Protein AF-A0A034VI17-F1 (afdb_monomer_lite)

Structure (mmCIF, N/CA/C/O backbone):
data_AF-A0A034VI17-F1
#
_entry.id   AF-A0A034VI17-F1
#
loop_
_atom_site.group_PDB
_atom_site.id
_atom_site.type_symbol
_atom_site.label_atom_id
_atom_site.label_alt_id
_atom_site.label_comp_id
_atom_site.label_asym_id
_atom_site.label_entity_id
_atom_site.label_seq_id
_atom_site.pdbx_PDB_ins_code
_atom_site.Cartn_x
_atom_site.Cartn_y
_atom_site.Cartn_z
_atom_site.occupancy
_atom_site.B_iso_or_equiv
_atom_site.auth_seq_id
_atom_site.auth_comp_id
_atom_site.auth_asym_id
_atom_site.auth_atom_id
_atom_site.pdbx_PDB_model_num
ATOM 1 N N . MET A 1 1 ? -15.467 -28.128 23.391 1.00 45.75 1 MET A N 1
ATOM 2 C CA . MET A 1 1 ? -16.354 -29.308 23.473 1.00 45.75 1 MET A CA 1
ATOM 3 C C . MET A 1 1 ? -17.694 -28.880 22.901 1.00 45.75 1 MET A C 1
ATOM 5 O O . MET A 1 1 ? -18.351 -28.057 23.520 1.00 45.75 1 MET A O 1
ATOM 9 N N . ALA A 1 2 ? -18.032 -29.295 21.680 1.00 41.47 2 ALA A N 1
ATOM 10 C CA . ALA A 1 2 ? -19.348 -29.000 21.118 1.00 41.47 2 ALA A CA 1
ATOM 11 C C . ALA A 1 2 ? -20.334 -30.017 21.700 1.00 41.47 2 ALA A C 1
ATOM 13 O O . ALA A 1 2 ? -20.208 -31.215 21.451 1.00 41.47 2 ALA A O 1
ATOM 14 N N . VAL A 1 3 ? -21.250 -29.547 22.545 1.00 49.81 3 VAL A N 1
ATOM 15 C CA . VAL A 1 3 ? -22.337 -30.369 23.079 1.00 49.81 3 VAL A CA 1
ATOM 16 C C . VAL A 1 3 ? -23.431 -30.379 22.018 1.00 49.81 3 VAL A C 1
ATOM 18 O O . VAL A 1 3 ? -24.247 -29.466 21.945 1.00 49.81 3 VAL A O 1
ATOM 21 N N . PHE A 1 4 ? -23.405 -31.384 21.143 1.00 52.94 4 PHE A N 1
ATOM 22 C CA . PHE A 1 4 ? -24.498 -31.645 20.209 1.00 52.94 4 PHE A CA 1
ATOM 23 C C . PHE A 1 4 ? -25.605 -32.387 20.962 1.00 52.94 4 PHE A C 1
ATOM 25 O O . PHE A 1 4 ? -25.706 -33.611 20.912 1.00 52.94 4 PHE A O 1
ATOM 32 N N . GLY A 1 5 ? -26.384 -31.636 21.738 1.00 59.62 5 GLY A N 1
ATOM 33 C CA . GLY A 1 5 ? -27.645 -32.122 22.282 1.00 59.62 5 GLY A CA 1
ATOM 34 C C . GLY A 1 5 ? -28.701 -32.138 21.179 1.00 59.62 5 GLY A C 1
ATOM 35 O O . GLY A 1 5 ? -28.817 -31.176 20.422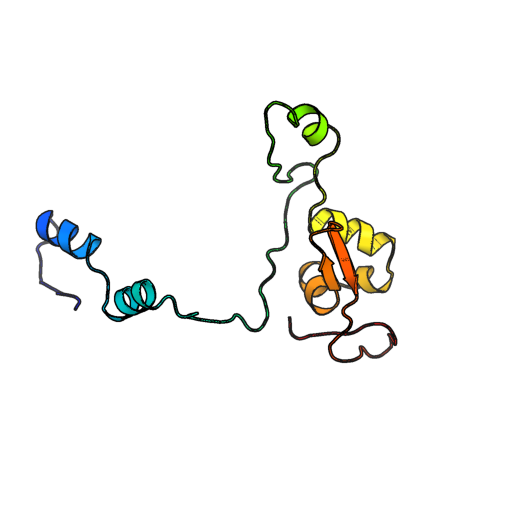 1.00 59.62 5 GLY A O 1
ATOM 36 N N . VAL A 1 6 ? -29.465 -33.226 21.081 1.00 55.66 6 VAL A N 1
ATOM 37 C CA . VAL A 1 6 ? -30.696 -33.252 20.282 1.00 55.66 6 VAL A CA 1
ATOM 38 C C . VAL A 1 6 ? -31.702 -32.358 21.004 1.00 55.66 6 VAL A C 1
ATOM 40 O O . VAL A 1 6 ? -32.279 -32.769 22.005 1.00 55.66 6 VAL A O 1
ATOM 43 N N . ALA A 1 7 ? -31.837 -31.114 20.551 1.00 57.22 7 ALA A N 1
ATOM 44 C CA . ALA A 1 7 ? -32.791 -30.151 21.085 1.00 57.22 7 ALA A CA 1
ATOM 45 C C . ALA A 1 7 ? -33.909 -29.908 20.065 1.00 57.22 7 ALA A C 1
ATOM 47 O O . ALA A 1 7 ? -33.641 -29.745 18.871 1.00 57.22 7 ALA A O 1
ATOM 48 N N . ASP A 1 8 ? -35.155 -29.866 20.542 1.00 61.91 8 ASP A N 1
ATOM 49 C CA . ASP A 1 8 ? -36.295 -29.401 19.755 1.00 61.91 8 ASP A CA 1
ATOM 50 C C . ASP A 1 8 ? -36.041 -27.960 19.293 1.00 61.91 8 ASP A C 1
ATOM 52 O O . ASP A 1 8 ? -35.790 -27.069 20.108 1.00 61.91 8 ASP A O 1
ATOM 56 N N . TYR A 1 9 ? -36.139 -27.725 17.980 1.00 59.66 9 TYR A N 1
ATOM 57 C CA . TYR A 1 9 ? -35.810 -26.463 17.293 1.00 59.66 9 TYR A CA 1
ATOM 58 C C . TYR A 1 9 ? -36.549 -25.218 17.838 1.00 59.66 9 TYR A C 1
ATOM 60 O O . TYR A 1 9 ? -36.196 -24.091 17.502 1.00 59.66 9 TYR A O 1
ATOM 68 N N . GLN A 1 10 ? -37.575 -25.398 18.675 1.00 61.84 10 GLN A N 1
ATOM 69 C CA . GLN A 1 10 ? -38.429 -24.325 19.192 1.00 61.84 10 GLN A CA 1
ATOM 70 C C . GLN A 1 10 ? -38.092 -23.839 20.610 1.00 61.84 10 GLN A C 1
ATOM 72 O O . GLN A 1 10 ? -38.715 -22.883 21.070 1.00 61.84 10 GLN A O 1
ATOM 77 N N . THR A 1 11 ? -37.116 -24.432 21.302 1.00 74.06 11 THR A N 1
ATOM 78 C CA . THR A 1 11 ? -36.792 -24.047 22.689 1.00 74.06 11 THR A CA 1
ATOM 79 C C . THR A 1 11 ? -35.485 -23.256 22.728 1.00 74.06 11 THR A C 1
ATOM 81 O O . THR A 1 11 ? -34.414 -23.812 22.499 1.00 74.06 11 THR A O 1
ATOM 84 N N . ILE A 1 12 ? -35.561 -21.949 22.993 1.00 77.31 12 ILE A N 1
ATOM 85 C CA . ILE A 1 12 ? -34.377 -21.094 23.159 1.00 77.31 12 ILE A CA 1
ATOM 86 C C . ILE A 1 12 ? -33.876 -21.245 24.598 1.00 77.31 12 ILE A C 1
ATOM 88 O O . ILE A 1 12 ? -34.499 -20.740 25.530 1.00 77.31 12 ILE A O 1
ATOM 92 N N . ASP A 1 13 ? -32.753 -21.939 24.780 1.00 83.75 13 ASP A N 1
ATOM 93 C CA . ASP A 1 13 ? -32.047 -22.000 26.063 1.00 83.75 13 ASP A CA 1
ATOM 94 C C . ASP A 1 13 ? -31.058 -20.828 26.175 1.00 83.75 13 ASP A C 1
ATOM 96 O O . ASP A 1 13 ? -29.914 -20.882 25.708 1.00 83.75 13 ASP A O 1
ATOM 100 N N . GLU A 1 14 ? -31.514 -19.748 26.811 1.00 87.06 14 GLU A N 1
ATOM 101 C CA . GLU A 1 14 ? -30.705 -18.553 27.064 1.00 87.06 14 GLU A CA 1
ATOM 102 C C . GLU A 1 14 ? -29.453 -18.853 27.906 1.00 87.06 14 GLU A C 1
ATOM 104 O O . GLU A 1 14 ? -28.415 -18.218 27.708 1.00 87.06 14 GLU A O 1
ATOM 109 N N . ILE A 1 15 ? -29.512 -19.831 28.821 1.00 85.81 15 ILE A N 1
ATOM 110 C CA . ILE A 1 15 ? -28.393 -20.185 29.705 1.00 85.81 15 ILE A CA 1
ATOM 111 C C . ILE A 1 15 ? -27.292 -20.849 28.883 1.00 85.81 15 ILE A C 1
ATOM 113 O O . ILE A 1 15 ? -26.124 -20.458 28.980 1.00 85.81 15 ILE A O 1
ATOM 117 N N . GLN A 1 16 ? -27.652 -21.816 28.040 1.00 83.88 16 GLN A N 1
ATOM 118 C CA . GLN A 1 16 ? -26.701 -22.459 27.139 1.00 83.88 16 GLN A CA 1
ATOM 119 C C . GLN A 1 16 ? -26.100 -21.444 26.159 1.00 83.88 16 GLN A C 1
ATOM 121 O O . GLN A 1 16 ? -24.881 -21.415 25.970 1.00 83.88 16 GLN A O 1
ATOM 126 N N . GLN A 1 17 ? -26.923 -20.568 25.581 1.00 84.06 17 GLN A N 1
ATOM 127 C CA . GLN A 1 17 ? -26.461 -19.536 24.654 1.00 84.06 17 GLN A CA 1
ATOM 128 C C . GLN A 1 17 ? -25.497 -18.549 25.334 1.00 84.06 17 GLN A C 1
ATOM 130 O O . GLN A 1 17 ? -24.459 -18.196 24.767 1.00 84.06 17 GLN A O 1
ATOM 135 N N . TYR A 1 18 ? -25.786 -18.162 26.578 1.00 85.19 18 TYR A N 1
ATOM 136 C CA . TYR A 1 18 ? -24.921 -17.315 27.397 1.00 85.19 18 TYR A CA 1
ATOM 137 C C . TYR A 1 18 ? -23.577 -17.988 27.714 1.00 85.19 18 TYR A C 1
ATOM 139 O O . TYR A 1 18 ? -22.533 -17.330 27.657 1.00 85.19 18 TYR A O 1
ATOM 147 N N . GLN A 1 19 ? -23.580 -19.289 28.029 1.00 86.44 19 GLN A N 1
ATOM 148 C CA . GLN A 1 19 ? -22.361 -20.062 28.289 1.00 86.44 19 GLN A CA 1
ATOM 149 C C . GLN A 1 19 ? -21.521 -20.247 27.019 1.00 86.44 19 GLN A C 1
ATOM 151 O O . GLN A 1 19 ? -20.312 -20.020 27.050 1.00 86.44 19 GLN A O 1
ATOM 156 N N . MET A 1 20 ? -22.150 -20.589 25.892 1.00 85.00 20 MET A N 1
ATOM 157 C CA . MET A 1 20 ? -21.474 -20.746 24.600 1.00 85.00 20 MET A CA 1
ATOM 158 C C . MET A 1 20 ? -20.870 -19.427 24.109 1.00 85.00 20 MET A C 1
ATOM 160 O O . MET A 1 20 ? -19.7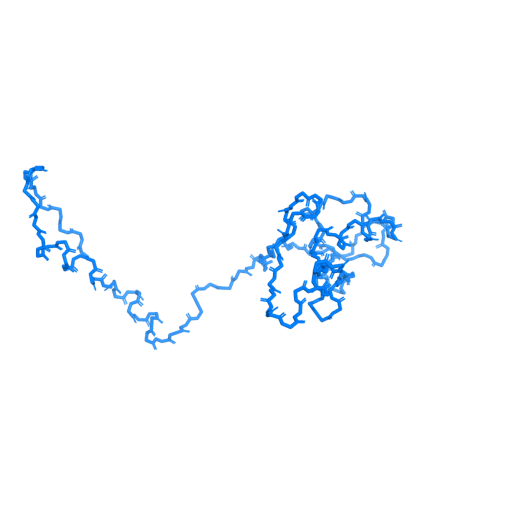35 -19.424 23.643 1.00 85.00 20 MET A O 1
ATOM 164 N N . GLY A 1 21 ? -21.574 -18.301 24.274 1.00 83.62 21 GLY A N 1
ATOM 165 C CA . GLY A 1 21 ? -21.070 -16.977 23.895 1.00 83.62 21 GLY A CA 1
ATOM 166 C C . GLY A 1 21 ? -19.889 -16.479 24.740 1.00 83.62 21 GLY A C 1
ATOM 167 O O . GLY A 1 21 ? -19.155 -15.599 24.299 1.00 83.62 21 GLY A O 1
ATOM 168 N N . ARG A 1 22 ? -19.686 -17.032 25.945 1.00 84.12 22 ARG A N 1
ATOM 169 C CA . ARG A 1 22 ? -18.549 -16.714 26.833 1.00 84.12 22 ARG A CA 1
ATOM 170 C C . ARG A 1 22 ? -17.432 -17.750 26.809 1.00 84.12 22 ARG A C 1
ATOM 172 O O . ARG A 1 22 ? -16.375 -17.504 27.391 1.00 84.12 22 ARG A O 1
ATOM 179 N N . TYR A 1 23 ? -17.657 -18.903 26.191 1.00 87.31 23 TYR A N 1
ATOM 180 C CA . TYR A 1 23 ? -16.653 -19.949 26.125 1.00 87.31 23 TYR A CA 1
ATOM 181 C C . TYR A 1 23 ? -15.492 -19.510 25.230 1.00 87.31 23 TYR A C 1
ATOM 183 O O . TYR A 1 23 ? -15.670 -19.221 24.051 1.00 87.31 23 TYR A O 1
ATOM 191 N N . ILE A 1 24 ? -14.289 -19.512 25.798 1.00 86.62 24 ILE A N 1
ATOM 192 C CA . ILE A 1 24 ? -13.031 -19.320 25.079 1.00 86.62 24 ILE A CA 1
ATOM 193 C C . ILE A 1 24 ? -12.334 -20.680 25.054 1.00 86.62 24 ILE A C 1
ATOM 195 O O . ILE A 1 24 ? -12.188 -21.333 26.090 1.00 86.62 24 ILE A O 1
ATOM 199 N N . SER A 1 25 ? -11.920 -21.134 23.869 1.00 87.38 25 SER A N 1
ATOM 200 C CA . SER A 1 25 ? -11.200 -22.406 23.746 1.00 87.38 25 SER A CA 1
ATOM 201 C C . SER A 1 25 ? -9.846 -22.340 24.461 1.00 87.38 25 SER A C 1
ATOM 203 O O . SER A 1 25 ? -9.243 -21.273 24.564 1.00 87.38 25 SER A O 1
ATOM 205 N N . SER A 1 26 ? -9.320 -23.479 24.925 1.00 88.06 26 SER A N 1
ATOM 206 C CA . SER A 1 26 ? -8.020 -23.512 25.613 1.00 88.06 26 SER A CA 1
ATOM 207 C C . SER A 1 26 ? -6.893 -22.893 24.776 1.00 88.06 26 SER A C 1
ATOM 209 O O . SER A 1 26 ? -6.036 -22.215 25.329 1.00 88.06 26 SER A O 1
ATOM 211 N N . ASN A 1 27 ? -6.925 -23.066 23.449 1.00 84.06 27 ASN A N 1
ATOM 212 C CA . ASN A 1 27 ? -5.948 -22.464 22.540 1.00 84.06 27 ASN A CA 1
ATOM 213 C C . ASN A 1 27 ? -6.065 -20.927 22.517 1.00 84.06 27 ASN A C 1
ATOM 215 O O . ASN A 1 27 ? -5.082 -20.222 22.724 1.00 84.06 27 ASN A O 1
ATOM 219 N N . GLU A 1 28 ? -7.282 -20.397 22.375 1.00 82.62 28 GLU A N 1
ATOM 220 C CA . GLU A 1 28 ? -7.514 -18.948 22.386 1.00 82.62 28 GLU A CA 1
ATOM 221 C C . GLU A 1 28 ? -7.168 -18.313 23.748 1.00 82.62 28 GLU A C 1
ATOM 223 O O . GLU A 1 28 ? -6.593 -17.227 23.792 1.00 82.62 28 GLU A O 1
ATOM 228 N N . ALA A 1 29 ? -7.450 -18.994 24.864 1.00 88.62 29 ALA A N 1
ATOM 229 C CA . ALA A 1 29 ? -7.095 -18.520 26.203 1.00 88.62 29 ALA A CA 1
ATOM 230 C C . ALA A 1 29 ? -5.572 -18.450 26.404 1.00 88.62 29 ALA A C 1
ATOM 232 O O . ALA A 1 29 ? -5.058 -17.437 26.878 1.00 88.62 29 ALA A O 1
ATOM 233 N N . VAL A 1 30 ? -4.847 -19.499 26.001 1.00 89.56 30 VAL A N 1
ATOM 234 C CA . VAL A 1 30 ? -3.377 -19.531 26.038 1.00 89.56 30 VAL A CA 1
ATOM 235 C C . VAL A 1 30 ? -2.794 -18.427 25.161 1.00 89.56 30 VAL A C 1
ATOM 237 O O . VAL A 1 30 ? -1.876 -17.734 25.595 1.00 89.56 30 VAL A O 1
ATOM 240 N N . TRP A 1 31 ? -3.360 -18.197 23.973 1.00 82.81 31 TRP A N 1
ATOM 241 C CA . TRP A 1 31 ? -2.940 -17.097 23.113 1.00 82.81 31 TRP A CA 1
ATOM 242 C C . TRP A 1 31 ? -3.151 -15.727 23.765 1.00 82.81 31 TRP A C 1
ATOM 244 O O . TRP A 1 31 ? -2.228 -14.918 23.772 1.00 82.81 31 TRP A O 1
ATOM 254 N N . ARG A 1 32 ? -4.317 -15.467 24.369 1.00 83.62 32 ARG A N 1
ATOM 255 C CA . ARG A 1 32 ? -4.577 -14.193 25.065 1.00 83.62 32 ARG A CA 1
ATOM 256 C C . ARG A 1 32 ? -3.628 -13.966 26.246 1.00 83.62 32 ARG A C 1
ATOM 258 O O . ARG A 1 32 ? -3.231 -12.831 26.484 1.00 83.62 32 ARG A O 1
ATOM 265 N N . ILE A 1 33 ? -3.265 -15.024 26.976 1.00 91.25 33 ILE A N 1
ATOM 266 C CA . ILE A 1 33 ? -2.358 -14.939 28.133 1.00 91.25 33 ILE A CA 1
ATOM 267 C C . ILE A 1 33 ? -0.911 -14.723 27.686 1.00 91.25 33 ILE A C 1
ATOM 269 O O . ILE A 1 33 ? -0.221 -13.865 28.228 1.00 91.25 33 ILE A O 1
ATOM 273 N N . LEU A 1 34 ? -0.440 -15.508 26.719 1.00 88.25 34 LEU A N 1
ATOM 274 C CA . LEU A 1 34 ? 0.971 -15.519 26.328 1.00 88.25 34 LEU A CA 1
ATOM 275 C C . LEU A 1 34 ? 1.286 -14.505 25.224 1.00 88.25 34 LEU A C 1
ATOM 277 O O . LEU A 1 34 ? 2.449 -14.172 25.022 1.00 88.25 34 LEU A O 1
ATOM 281 N N . SER A 1 35 ? 0.261 -13.996 24.530 1.00 82.81 35 SER A N 1
ATOM 282 C CA . SER A 1 35 ? 0.360 -13.018 23.438 1.00 82.81 35 SER A CA 1
ATOM 283 C C . SER A 1 35 ? 1.389 -13.401 22.368 1.00 82.81 35 SER A C 1
ATOM 285 O O . SER A 1 35 ? 2.026 -12.537 21.765 1.00 82.81 35 SER A O 1
ATOM 287 N N . PHE A 1 36 ? 1.569 -14.703 22.126 1.00 80.06 36 PHE A N 1
ATOM 288 C CA . PHE A 1 36 ? 2.490 -15.170 21.097 1.00 80.06 36 PHE A CA 1
ATOM 289 C C . PHE A 1 36 ? 1.990 -14.766 19.700 1.00 80.06 36 PHE A C 1
ATOM 291 O O . PHE A 1 36 ? 0.783 -14.828 19.438 1.00 80.06 36 PHE A O 1
ATOM 298 N N . PRO A 1 37 ? 2.886 -14.386 18.775 1.00 76.12 37 PRO A N 1
ATOM 299 C CA . PRO A 1 37 ? 2.508 -14.207 17.380 1.00 76.12 37 PRO A CA 1
ATOM 300 C C . PRO A 1 37 ? 2.005 -15.546 16.814 1.00 76.12 37 PRO A C 1
ATOM 302 O O . PRO A 1 37 ? 2.745 -16.523 16.776 1.00 76.12 37 PRO A O 1
ATOM 305 N N . ILE A 1 38 ? 0.726 -15.609 16.415 1.00 69.50 38 ILE A N 1
ATOM 306 C CA . ILE A 1 38 ? 0.087 -16.835 15.873 1.00 69.50 38 ILE A CA 1
ATOM 307 C C . ILE A 1 38 ? 0.618 -17.156 14.476 1.00 69.50 38 ILE A C 1
ATOM 309 O O . ILE A 1 38 ? 0.711 -18.311 14.072 1.00 69.50 38 ILE A O 1
ATOM 313 N N . HIS A 1 39 ? 0.920 -16.110 13.722 1.00 66.88 39 HIS A N 1
ATOM 314 C CA . HIS A 1 39 ? 1.312 -16.184 12.330 1.00 66.88 39 HIS A CA 1
ATOM 315 C C . HIS A 1 39 ? 2.064 -14.909 11.974 1.00 66.88 39 HIS A C 1
ATOM 317 O O . HIS A 1 39 ? 1.569 -13.809 12.229 1.00 66.88 39 HIS A O 1
ATOM 323 N N . ASP A 1 40 ? 3.231 -15.077 11.368 1.00 60.72 40 ASP A N 1
ATOM 324 C CA . ASP A 1 40 ? 3.833 -14.050 10.535 1.00 60.72 40 ASP A CA 1
ATOM 325 C C . ASP A 1 40 ? 3.381 -14.326 9.105 1.00 60.72 40 ASP A C 1
ATOM 327 O O . ASP A 1 40 ? 3.502 -15.447 8.604 1.00 60.72 40 ASP A O 1
ATOM 331 N N . TRP A 1 41 ? 2.794 -13.323 8.457 1.00 61.59 41 TRP A N 1
ATOM 332 C CA . TRP A 1 41 ? 2.393 -13.459 7.064 1.00 61.59 41 TRP A CA 1
ATOM 333 C C . TRP A 1 41 ? 3.653 -13.315 6.223 1.00 61.59 41 TRP A C 1
ATOM 335 O O . TRP A 1 41 ? 4.265 -12.245 6.172 1.00 61.59 41 TRP A O 1
ATOM 345 N N . HIS A 1 42 ? 4.061 -14.419 5.605 1.00 61.59 42 HIS A N 1
ATOM 346 C CA . HIS A 1 42 ? 5.058 -14.412 4.554 1.00 61.59 42 HIS A CA 1
ATOM 347 C C . HIS A 1 42 ? 4.355 -14.757 3.241 1.00 61.59 42 HIS A C 1
ATOM 349 O O . HIS A 1 42 ? 3.939 -15.906 3.073 1.00 61.59 42 HIS A O 1
ATOM 355 N N . PRO A 1 43 ? 4.192 -13.793 2.328 1.00 65.56 43 PRO A N 1
ATOM 356 C CA . PRO A 1 43 ? 4.645 -12.397 2.387 1.00 65.56 43 PRO A CA 1
ATOM 357 C C . PRO A 1 43 ? 3.746 -11.446 3.202 1.00 65.56 43 PRO A C 1
ATOM 359 O O . PRO A 1 43 ? 2.606 -11.759 3.543 1.00 65.56 43 PRO A O 1
ATOM 362 N N . VAL A 1 44 ? 4.265 -10.247 3.503 1.00 68.75 44 VAL A N 1
ATOM 363 C CA . VAL A 1 44 ? 3.499 -9.176 4.165 1.00 68.75 44 VAL A CA 1
ATOM 364 C C . VAL A 1 44 ? 2.366 -8.725 3.248 1.00 68.75 44 VAL A C 1
ATOM 366 O O . VAL A 1 44 ? 2.621 -8.134 2.199 1.00 68.75 44 VAL A O 1
ATOM 369 N N . VAL A 1 45 ? 1.117 -8.918 3.672 1.00 72.56 45 VAL A N 1
ATOM 370 C CA . VAL A 1 45 ? -0.036 -8.433 2.905 1.00 72.56 45 VAL A CA 1
ATOM 371 C C . VAL A 1 45 ? -0.198 -6.930 3.093 1.00 72.56 45 VAL A C 1
ATOM 373 O O . VAL A 1 45 ? -0.435 -6.427 4.192 1.00 72.56 45 VAL A O 1
ATOM 376 N N . LEU A 1 46 ? -0.082 -6.206 1.983 1.00 80.31 46 LEU A N 1
ATOM 377 C CA . LEU A 1 46 ? -0.322 -4.773 1.908 1.00 80.31 46 LEU A CA 1
ATOM 378 C C . LEU A 1 46 ? -1.760 -4.519 1.440 1.00 80.31 46 LEU A C 1
ATOM 380 O O . LEU A 1 46 ? -2.146 -4.927 0.347 1.00 80.31 46 LEU A O 1
ATOM 384 N N . HIS A 1 47 ? -2.542 -3.786 2.232 1.00 87.44 47 HIS A N 1
ATOM 385 C CA . HIS A 1 47 ? -3.867 -3.349 1.796 1.00 87.44 47 HIS A CA 1
ATOM 386 C C . HIS A 1 47 ? -3.749 -2.143 0.853 1.00 87.44 47 HIS A C 1
ATOM 388 O O . HIS A 1 47 ? -3.499 -1.011 1.278 1.00 87.44 47 HIS A O 1
ATOM 394 N N . LEU A 1 48 ? -3.913 -2.400 -0.442 1.00 91.38 48 LEU A N 1
ATOM 395 C CA . LEU A 1 48 ? -3.962 -1.375 -1.477 1.00 91.38 48 LEU A CA 1
ATOM 396 C C . LEU A 1 48 ? -5.324 -0.667 -1.471 1.00 91.38 48 LEU A C 1
ATOM 398 O O . LEU A 1 48 ? -6.369 -1.296 -1.322 1.00 91.38 48 LEU A O 1
ATOM 402 N N . ALA A 1 49 ? -5.317 0.658 -1.608 1.00 92.88 49 ALA A N 1
ATOM 403 C CA . ALA A 1 49 ? -6.542 1.441 -1.612 1.00 92.88 49 ALA A CA 1
ATOM 404 C C . ALA A 1 49 ? -7.219 1.316 -2.979 1.00 92.88 49 ALA A C 1
ATOM 406 O O . ALA A 1 49 ? -6.564 1.441 -4.005 1.00 92.88 49 ALA A O 1
ATOM 407 N N . VAL A 1 50 ? -8.535 1.122 -3.004 1.00 93.12 50 VAL A N 1
ATOM 408 C CA . VAL A 1 50 ? -9.327 1.171 -4.237 1.00 93.12 50 VAL A CA 1
ATOM 409 C C . VAL A 1 50 ? -10.522 2.075 -3.989 1.00 93.12 50 VAL A C 1
ATOM 411 O O . VAL A 1 50 ? -11.280 1.862 -3.045 1.00 93.12 50 VAL A O 1
ATOM 414 N N . HIS A 1 51 ? -10.650 3.122 -4.796 1.00 93.44 51 HIS A N 1
ATOM 415 C CA . HIS A 1 51 ? -11.727 4.098 -4.700 1.00 93.44 51 HIS A CA 1
ATOM 416 C C . HIS A 1 51 ? -11.913 4.826 -6.033 1.00 93.44 51 HIS A C 1
ATOM 418 O O . HIS A 1 51 ? -11.020 4.837 -6.879 1.00 93.44 51 HIS A O 1
ATOM 424 N N . LEU A 1 52 ? -13.074 5.456 -6.200 1.00 93.12 52 LEU A N 1
ATOM 425 C CA . LEU A 1 52 ? -13.347 6.353 -7.321 1.00 93.12 52 LEU A CA 1
ATOM 426 C C . LEU A 1 52 ? -12.596 7.684 -7.159 1.00 93.12 52 LEU A C 1
ATOM 428 O O . LEU A 1 52 ? -12.028 7.975 -6.098 1.00 93.12 52 LEU A O 1
ATOM 432 N N . GLU A 1 53 ? -12.610 8.503 -8.209 1.00 88.56 53 GLU A N 1
ATOM 433 C CA . GLU A 1 53 ? -12.096 9.871 -8.161 1.00 88.56 53 GLU A CA 1
ATOM 434 C C . GLU A 1 53 ? -12.779 10.649 -7.026 1.00 88.56 53 GLU A C 1
ATOM 436 O O . GLU A 1 53 ? -14.000 10.615 -6.882 1.00 88.56 53 GLU A O 1
ATOM 441 N N . ASN A 1 54 ? -11.981 11.288 -6.165 1.00 87.25 54 ASN A N 1
ATOM 442 C CA . ASN A 1 54 ? -12.433 11.976 -4.947 1.00 87.25 54 ASN A CA 1
ATOM 443 C C . ASN A 1 54 ? -13.196 11.101 -3.923 1.00 87.25 54 ASN A C 1
ATOM 445 O O . ASN A 1 54 ? -13.629 11.602 -2.890 1.00 87.25 54 ASN A O 1
ATOM 449 N N . GLY A 1 55 ? -13.292 9.783 -4.138 1.00 89.19 55 GLY A N 1
ATOM 450 C CA . GLY A 1 55 ? -13.910 8.809 -3.227 1.00 89.19 55 GLY A CA 1
ATOM 451 C C . GLY A 1 55 ? -12.963 8.266 -2.153 1.00 89.19 55 GLY A C 1
ATOM 452 O O . GLY A 1 55 ? -13.208 7.204 -1.581 1.00 89.19 55 GLY A O 1
ATOM 453 N N . GLN A 1 56 ? -11.842 8.941 -1.912 1.00 91.00 56 GLN A N 1
ATOM 454 C CA . GLN A 1 56 ? -10.839 8.495 -0.955 1.00 91.00 56 GLN A CA 1
ATOM 455 C C . GLN A 1 56 ? -11.302 8.668 0.492 1.00 91.00 56 GLN A C 1
ATOM 457 O O . GLN A 1 56 ? -11.903 9.672 0.867 1.00 91.00 56 GLN A O 1
ATOM 462 N N . ARG A 1 57 ? -10.960 7.696 1.341 1.00 88.44 57 ARG A N 1
ATOM 463 C CA . ARG A 1 57 ? -11.240 7.776 2.775 1.00 88.44 57 ARG A CA 1
ATOM 464 C C . ARG A 1 57 ? -10.305 8.789 3.433 1.00 88.44 57 ARG A C 1
ATOM 466 O O . ARG A 1 57 ? -9.089 8.606 3.429 1.00 88.44 57 ARG A O 1
ATOM 473 N N . VAL A 1 58 ? -10.881 9.823 4.038 1.00 89.81 58 VAL A N 1
ATOM 474 C CA . VAL A 1 58 ? -10.141 10.885 4.727 1.00 89.81 58 VAL A CA 1
ATOM 475 C C . VAL A 1 58 ? -10.593 10.964 6.177 1.00 89.81 58 VAL A C 1
ATOM 477 O O . VAL A 1 58 ? -11.787 11.004 6.461 1.00 89.81 58 VAL A O 1
ATOM 480 N N . TYR A 1 59 ? -9.629 10.981 7.092 1.00 89.25 59 TYR A N 1
ATOM 481 C CA . TYR A 1 59 ? -9.877 11.254 8.503 1.00 89.25 59 TYR A CA 1
ATOM 482 C C . TYR A 1 59 ? -9.590 12.723 8.768 1.00 89.25 59 TYR A C 1
ATOM 484 O O . TYR A 1 59 ? -8.515 13.211 8.417 1.00 89.25 59 TYR A O 1
ATOM 492 N N . PHE A 1 60 ? -10.544 13.410 9.385 1.00 91.75 60 PHE A N 1
ATOM 493 C CA . PHE A 1 60 ? -10.455 14.834 9.663 1.00 91.75 60 PHE A CA 1
ATOM 494 C C . PHE A 1 60 ? -10.902 15.144 11.098 1.00 91.75 60 PHE A C 1
ATOM 496 O O . PHE A 1 60 ? -11.634 14.379 11.725 1.00 91.75 60 PHE A O 1
ATOM 503 N N . THR A 1 61 ? -10.430 16.270 11.611 1.00 92.50 61 THR A N 1
ATOM 504 C CA . THR A 1 61 ? -10.847 16.942 12.841 1.00 92.50 61 THR A CA 1
ATOM 505 C C . THR A 1 61 ? -11.494 18.278 12.469 1.00 92.50 61 THR A C 1
ATOM 507 O O . THR A 1 61 ? -11.416 18.711 11.317 1.00 92.50 61 THR A O 1
ATOM 510 N N . ALA A 1 62 ? -12.133 18.952 13.430 1.00 92.75 62 ALA A N 1
ATOM 511 C CA . ALA A 1 62 ? -12.777 20.245 13.182 1.00 92.75 62 ALA A CA 1
ATOM 512 C C . ALA A 1 62 ? -11.809 21.280 12.570 1.00 92.75 62 ALA A C 1
ATOM 514 O O . ALA A 1 62 ? -12.194 22.035 11.680 1.00 92.75 62 ALA A O 1
ATOM 515 N N . ASP A 1 63 ? -10.540 21.245 12.978 1.00 91.88 63 ASP A N 1
ATOM 516 C CA . ASP A 1 63 ? -9.526 22.209 12.544 1.00 91.88 63 ASP A CA 1
ATOM 517 C C . ASP A 1 63 ? -8.966 21.922 11.142 1.00 91.88 63 ASP A C 1
ATOM 519 O O . ASP A 1 63 ? -8.552 22.838 10.433 1.00 91.88 63 ASP A O 1
ATOM 523 N N . ASN A 1 64 ? -8.938 20.654 10.715 1.00 89.00 64 ASN A N 1
ATOM 524 C CA . ASN A 1 64 ? -8.266 20.246 9.475 1.00 89.00 64 ASN A CA 1
ATOM 525 C C . ASN A 1 64 ? -9.231 19.963 8.307 1.00 89.00 64 ASN A C 1
ATOM 527 O O . ASN A 1 64 ? -8.775 19.631 7.210 1.00 89.00 64 ASN A O 1
ATOM 531 N N . ILE A 1 65 ? -10.547 20.089 8.519 1.00 89.62 65 ILE A N 1
ATOM 532 C CA . ILE A 1 65 ? -11.571 19.715 7.534 1.00 89.62 65 ILE A CA 1
ATOM 533 C C . ILE A 1 65 ? -11.428 20.494 6.221 1.00 89.62 65 ILE A C 1
ATOM 535 O O . ILE A 1 65 ? -11.462 19.900 5.147 1.00 89.62 65 ILE A O 1
ATOM 539 N N . GLN A 1 66 ? -11.174 21.804 6.302 1.00 89.06 66 GLN A N 1
ATOM 540 C CA . GLN A 1 66 ? -11.024 22.675 5.130 1.00 89.06 66 GLN A CA 1
ATOM 541 C C . GLN A 1 66 ? -9.794 22.287 4.300 1.00 89.06 66 GLN A C 1
ATOM 543 O O . GLN A 1 66 ? -9.862 22.176 3.078 1.00 89.06 66 GLN A O 1
ATOM 548 N N . GLN A 1 67 ? -8.671 22.016 4.971 1.00 88.06 67 GLN A N 1
ATOM 549 C CA . GLN A 1 67 ? -7.431 21.595 4.318 1.00 88.06 67 GLN A CA 1
ATOM 550 C C . GLN A 1 67 ? -7.571 20.205 3.695 1.00 88.06 67 GLN A C 1
ATOM 552 O O . GLN A 1 67 ? -7.127 19.985 2.572 1.00 88.06 67 GLN A O 1
ATOM 557 N N . SER A 1 68 ? -8.224 19.286 4.405 1.00 86.12 68 SER A N 1
ATOM 558 C CA . SER A 1 68 ? -8.452 17.910 3.961 1.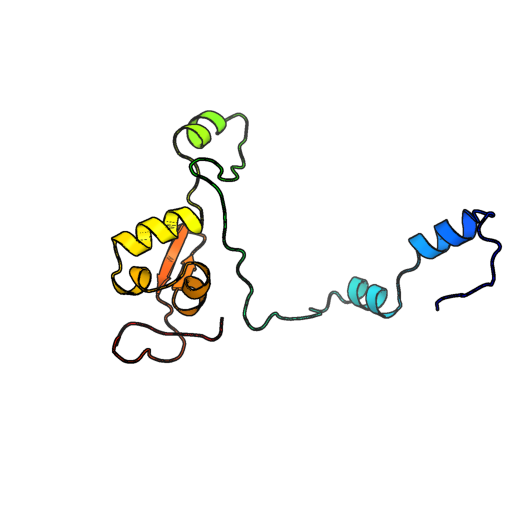00 86.12 68 SER A CA 1
ATOM 559 C C . SER A 1 68 ? -9.410 17.833 2.773 1.00 86.12 68 SER A C 1
ATOM 561 O O . SER A 1 68 ? -9.229 16.984 1.906 1.00 86.12 68 SER A O 1
ATOM 563 N N . ALA A 1 69 ? -10.401 18.727 2.713 1.00 85.56 69 ALA A N 1
ATOM 564 C CA . ALA A 1 69 ? -11.308 18.852 1.578 1.00 85.56 69 ALA A CA 1
ATOM 565 C C . ALA A 1 69 ? -10.614 19.467 0.353 1.00 85.56 69 ALA A C 1
ATOM 567 O O . ALA A 1 69 ? -10.798 18.984 -0.759 1.00 85.56 69 ALA A O 1
ATOM 568 N N . ALA A 1 70 ? -9.792 20.503 0.552 1.00 88.00 70 ALA A N 1
ATOM 569 C CA . ALA A 1 70 ? -9.076 21.164 -0.539 1.00 88.00 70 ALA A CA 1
ATOM 570 C C . ALA A 1 70 ? -7.932 20.309 -1.108 1.00 88.00 70 ALA A C 1
ATOM 572 O O . ALA A 1 70 ? -7.688 20.308 -2.313 1.00 88.00 70 ALA A O 1
ATOM 573 N N . ARG A 1 71 ? -7.204 19.595 -0.244 1.00 86.50 71 ARG A N 1
ATOM 574 C CA . ARG A 1 71 ? -6.077 18.744 -0.628 1.00 86.50 71 ARG A CA 1
ATOM 575 C C . ARG A 1 71 ? -6.150 17.421 0.126 1.00 86.50 71 ARG A C 1
ATOM 577 O O . ARG A 1 71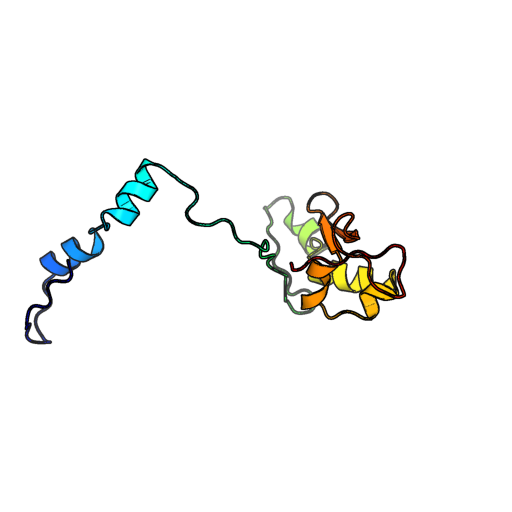 ? -5.568 17.285 1.208 1.00 86.50 71 ARG A O 1
ATOM 584 N N . PRO A 1 72 ? -6.845 16.431 -0.440 1.00 86.81 72 PRO A N 1
ATOM 585 C CA . PRO A 1 72 ? -7.086 15.199 0.269 1.00 86.81 72 PRO A CA 1
ATOM 586 C C . PRO A 1 72 ? -5.785 14.357 0.297 1.00 86.81 72 PRO A C 1
ATOM 588 O O . PRO A 1 72 ? -4.899 14.509 -0.554 1.00 86.81 72 PRO A O 1
ATOM 591 N N . PRO A 1 73 ? -5.576 13.525 1.334 1.00 88.00 73 PRO A N 1
ATOM 592 C CA . PRO A 1 73 ? -4.311 12.833 1.562 1.00 88.00 73 PRO A CA 1
ATOM 593 C C . PRO A 1 73 ? -3.981 11.841 0.445 1.00 88.00 73 PRO A C 1
ATOM 595 O O . PRO A 1 73 ? -4.846 11.106 -0.015 1.00 88.00 73 PRO A O 1
ATOM 598 N N . ARG A 1 74 ? -2.702 11.744 0.072 1.00 90.69 74 ARG A N 1
ATOM 599 C CA . ARG A 1 74 ? -2.234 10.737 -0.892 1.00 90.69 74 ARG A CA 1
ATOM 600 C C . ARG A 1 74 ? -2.557 9.319 -0.419 1.00 90.69 74 ARG A C 1
ATOM 602 O O . ARG A 1 74 ? -2.212 8.959 0.711 1.00 90.69 74 ARG A O 1
ATOM 609 N N . THR A 1 75 ? -3.172 8.530 -1.294 1.00 92.75 75 THR A N 1
ATOM 610 C CA . THR A 1 75 ? -3.416 7.099 -1.098 1.00 92.75 75 THR A CA 1
ATOM 611 C C . THR A 1 75 ? -2.415 6.283 -1.910 1.00 92.75 75 THR A C 1
ATOM 613 O O . THR A 1 75 ? -1.688 6.809 -2.759 1.00 92.75 75 THR A O 1
ATOM 616 N N . THR A 1 76 ? -2.365 4.976 -1.665 1.00 94.06 76 THR A N 1
ATOM 617 C CA . THR A 1 76 ? -1.573 4.053 -2.487 1.00 94.06 76 THR A CA 1
ATOM 618 C C . THR A 1 76 ? -2.066 4.010 -3.936 1.00 94.06 76 THR A C 1
ATOM 620 O O . THR A 1 76 ? -1.292 3.664 -4.813 1.00 94.06 76 THR A O 1
ATOM 623 N N . LEU A 1 77 ? -3.323 4.356 -4.227 1.00 94.69 77 LEU A N 1
ATOM 624 C CA . LEU A 1 77 ? -3.844 4.370 -5.598 1.00 94.69 77 LEU A CA 1
ATOM 625 C C . LEU A 1 77 ? -3.442 5.639 -6.346 1.00 94.69 77 LEU A C 1
ATOM 627 O O . LEU A 1 77 ? -2.918 5.572 -7.452 1.00 94.69 77 LEU A O 1
ATOM 631 N N . THR A 1 78 ? -3.623 6.807 -5.724 1.00 93.75 78 THR A N 1
ATOM 632 C CA . THR A 1 78 ? -3.262 8.081 -6.363 1.00 93.75 78 THR A CA 1
ATOM 633 C C . THR A 1 78 ? -1.765 8.150 -6.648 1.00 93.75 78 THR A C 1
ATOM 635 O O . THR A 1 78 ? -1.340 8.627 -7.692 1.00 93.75 78 THR A O 1
ATOM 638 N N . THR A 1 79 ? -0.954 7.621 -5.732 1.00 94.88 79 THR A N 1
ATOM 639 C CA . THR A 1 79 ? 0.506 7.565 -5.891 1.00 94.88 79 THR A CA 1
ATOM 640 C C . THR A 1 79 ? 0.964 6.515 -6.891 1.00 94.88 79 THR A C 1
ATOM 642 O O . THR A 1 79 ? 2.043 6.668 -7.453 1.00 94.88 79 THR A O 1
ATOM 645 N N . PHE A 1 80 ? 0.167 5.475 -7.141 1.00 95.19 80 PHE A N 1
ATOM 646 C CA . PHE A 1 80 ? 0.421 4.549 -8.238 1.00 95.19 80 PHE A CA 1
ATOM 647 C C . PHE A 1 80 ? 0.253 5.241 -9.592 1.00 95.19 80 PHE A C 1
ATOM 649 O O . PHE A 1 80 ? 1.121 5.094 -10.444 1.00 95.19 80 PHE A O 1
ATOM 656 N N . PHE A 1 81 ? -0.782 6.066 -9.768 1.00 93.94 81 PHE A N 1
ATOM 657 C CA . PHE A 1 81 ? -0.935 6.838 -11.004 1.00 93.94 81 PHE A CA 1
ATOM 658 C C . PHE A 1 81 ? 0.223 7.824 -11.219 1.00 93.94 81 PHE A C 1
ATOM 660 O O . PHE A 1 81 ? 0.825 7.812 -12.289 1.00 93.94 81 PHE A O 1
ATOM 667 N N . GLU A 1 82 ? 0.618 8.578 -10.183 1.00 94.19 82 GLU A N 1
ATOM 668 C CA . GLU A 1 82 ? 1.816 9.443 -10.237 1.00 94.19 82 GLU A CA 1
ATOM 669 C C . GLU A 1 82 ? 3.095 8.641 -10.580 1.00 94.19 82 GLU A C 1
ATOM 671 O O . GLU A 1 82 ? 3.982 9.112 -11.297 1.00 94.19 82 GLU A O 1
ATOM 676 N N . LEU A 1 83 ? 3.207 7.406 -10.078 1.00 94.88 83 LEU A N 1
ATOM 677 C CA . LEU A 1 83 ? 4.339 6.526 -10.365 1.00 94.88 83 LEU A CA 1
ATOM 678 C C . LEU A 1 83 ? 4.336 6.056 -11.827 1.00 94.88 83 LEU A C 1
ATOM 680 O O . LEU A 1 83 ? 5.387 6.048 -12.458 1.00 94.88 83 LEU A O 1
ATOM 684 N N . CYS A 1 84 ? 3.179 5.699 -12.383 1.00 94.94 84 CYS A N 1
ATOM 685 C CA . CYS A 1 84 ? 3.061 5.287 -13.784 1.00 94.94 84 CYS A CA 1
ATOM 686 C C . CYS A 1 84 ? 3.365 6.422 -14.774 1.00 94.94 84 CYS A C 1
ATOM 688 O O . CYS A 1 84 ? 3.763 6.145 -15.905 1.00 94.94 84 CYS A O 1
ATOM 690 N N . GLU A 1 85 ? 3.187 7.682 -14.370 1.00 94.50 85 GLU A N 1
ATOM 691 C CA . GLU A 1 85 ? 3.583 8.846 -15.174 1.00 94.50 85 GLU A CA 1
ATOM 692 C C . GLU A 1 85 ? 5.102 9.059 -15.196 1.00 94.50 85 GLU A C 1
ATOM 694 O O . GLU A 1 85 ? 5.645 9.539 -16.189 1.00 94.50 85 GLU A O 1
ATOM 699 N N . THR A 1 86 ? 5.793 8.708 -14.109 1.00 92.69 86 THR A N 1
ATOM 700 C CA . THR A 1 86 ? 7.217 9.028 -13.911 1.00 92.69 86 THR A CA 1
ATOM 701 C C . THR A 1 86 ? 8.163 7.862 -14.198 1.00 92.69 86 THR A C 1
ATOM 703 O O . THR A 1 86 ? 9.291 8.094 -14.632 1.00 92.69 86 THR A O 1
ATOM 706 N N . ASP A 1 87 ? 7.733 6.619 -13.971 1.00 92.25 87 ASP A N 1
ATOM 707 C CA . ASP A 1 87 ? 8.542 5.409 -14.132 1.00 92.25 87 ASP A CA 1
ATOM 708 C C . ASP A 1 87 ? 7.964 4.504 -15.234 1.00 92.25 87 ASP A C 1
ATOM 710 O O . ASP A 1 87 ? 6.892 3.908 -15.094 1.00 92.25 87 ASP A O 1
ATOM 714 N N . GLU A 1 88 ? 8.708 4.362 -16.336 1.00 92.00 88 GLU A N 1
ATOM 715 C CA . GLU A 1 88 ? 8.312 3.531 -17.479 1.00 92.00 88 GLU A CA 1
ATOM 716 C C . GLU A 1 88 ? 8.077 2.066 -17.102 1.00 92.00 88 GLU A C 1
ATOM 718 O O . GLU A 1 88 ? 7.198 1.428 -17.679 1.00 92.00 88 GLU A O 1
ATOM 723 N N . PHE A 1 89 ? 8.826 1.534 -16.129 1.00 91.88 89 PHE A N 1
ATOM 724 C CA . PHE A 1 89 ? 8.660 0.158 -15.672 1.00 91.88 89 PHE A CA 1
ATOM 725 C C . PHE A 1 89 ? 7.357 -0.001 -14.888 1.00 91.88 89 PHE A C 1
ATOM 727 O O . PHE A 1 89 ? 6.600 -0.937 -15.135 1.00 91.88 89 PHE A O 1
ATOM 734 N N . ALA A 1 90 ? 7.040 0.943 -13.998 1.00 93.00 90 ALA A N 1
ATOM 735 C CA . ALA A 1 90 ? 5.798 0.895 -13.229 1.00 93.00 90 ALA A CA 1
ATOM 736 C C . ALA A 1 90 ? 4.551 0.951 -14.123 1.00 93.00 90 ALA A C 1
ATOM 738 O O . ALA A 1 90 ? 3.541 0.332 -13.803 1.00 93.00 90 ALA A O 1
ATOM 739 N N . ARG A 1 91 ? 4.628 1.632 -15.273 1.00 94.00 91 ARG A N 1
ATOM 740 C CA . ARG A 1 91 ? 3.548 1.673 -16.272 1.00 94.00 91 ARG A CA 1
ATOM 741 C C . ARG A 1 91 ? 3.255 0.314 -16.919 1.00 94.00 91 ARG A C 1
ATOM 743 O O . ARG A 1 91 ? 2.165 0.125 -17.446 1.00 94.00 91 ARG A O 1
ATOM 750 N N . THR A 1 92 ? 4.207 -0.619 -16.894 1.00 93.38 92 THR A N 1
ATOM 751 C CA . THR A 1 92 ? 4.006 -1.982 -17.422 1.00 93.38 92 THR A CA 1
ATOM 752 C C . THR A 1 92 ? 3.295 -2.913 -16.441 1.00 93.38 92 THR A C 1
ATOM 754 O O . THR A 1 92 ? 2.882 -3.998 -16.836 1.00 93.38 92 THR A O 1
ATOM 757 N N . LEU A 1 93 ? 3.150 -2.498 -15.179 1.00 93.69 93 LEU A N 1
ATOM 758 C CA . LEU A 1 93 ? 2.637 -3.331 -14.098 1.00 93.69 93 LEU A CA 1
ATOM 759 C C . LEU A 1 93 ? 1.174 -3.029 -13.786 1.00 93.69 93 LEU A C 1
ATOM 761 O O . LEU A 1 93 ? 0.723 -1.881 -13.827 1.00 93.69 93 LEU A O 1
ATOM 765 N N . LEU A 1 94 ? 0.448 -4.065 -13.372 1.00 94.25 94 LEU A N 1
ATOM 766 C CA . LEU A 1 94 ? -0.855 -3.906 -12.741 1.00 94.25 94 LEU A CA 1
ATOM 767 C C . LEU A 1 94 ? -0.691 -3.365 -11.321 1.00 94.25 94 LEU A C 1
ATOM 769 O O . LEU A 1 94 ? 0.295 -3.627 -10.633 1.00 94.25 94 LEU A O 1
ATOM 773 N N . TYR A 1 95 ? -1.720 -2.678 -10.830 1.00 93.69 95 TYR A N 1
ATOM 774 C CA . TYR A 1 95 ? -1.707 -2.128 -9.476 1.00 93.69 95 TYR A CA 1
ATOM 775 C C . TYR A 1 95 ? -1.444 -3.193 -8.393 1.00 93.69 95 TYR A C 1
ATOM 777 O O . TYR A 1 95 ? -0.710 -2.944 -7.439 1.00 93.69 95 TYR A O 1
ATOM 785 N N . SER A 1 96 ? -1.978 -4.404 -8.573 1.00 91.69 96 SER A N 1
ATOM 786 C CA . SER A 1 96 ? -1.753 -5.552 -7.685 1.00 91.69 96 SER A CA 1
ATOM 787 C C . SER A 1 96 ? -0.323 -6.098 -7.715 1.00 91.69 96 SER A C 1
ATOM 789 O O . SER A 1 96 ? 0.096 -6.749 -6.766 1.00 91.69 96 SER A O 1
ATOM 791 N N . GLU A 1 97 ? 0.429 -5.850 -8.787 1.00 91.69 97 GLU A N 1
ATOM 792 C CA . GLU A 1 97 ? 1.801 -6.341 -8.968 1.00 91.69 97 GLU A CA 1
ATOM 793 C C . GLU A 1 97 ? 2.838 -5.348 -8.437 1.00 91.69 97 GLU A C 1
ATOM 795 O O . GLU A 1 97 ? 3.966 -5.728 -8.127 1.00 91.69 97 GLU A O 1
ATOM 800 N N . ILE A 1 98 ? 2.466 -4.076 -8.275 1.00 92.75 98 ILE A N 1
ATOM 801 C CA . ILE A 1 98 ? 3.356 -3.020 -7.776 1.00 92.75 98 ILE A CA 1
ATOM 802 C C . ILE A 1 98 ? 4.049 -3.393 -6.461 1.00 92.75 98 ILE A C 1
ATOM 804 O O . ILE A 1 98 ? 5.266 -3.200 -6.387 1.00 92.75 98 ILE A O 1
ATOM 808 N N . PRO A 1 99 ? 3.371 -3.969 -5.446 1.00 91.19 99 PRO A N 1
ATOM 809 C CA . PRO A 1 99 ? 4.028 -4.385 -4.210 1.00 91.19 99 PRO A CA 1
ATOM 810 C C . PRO A 1 99 ? 5.165 -5.401 -4.396 1.00 91.19 99 PRO A C 1
ATOM 812 O O . PRO A 1 99 ? 6.043 -5.469 -3.535 1.00 91.19 99 PRO A O 1
ATOM 815 N N . GLN A 1 100 ? 5.211 -6.153 -5.503 1.00 90.06 100 GLN A N 1
ATOM 816 C CA . GLN A 1 100 ? 6.295 -7.106 -5.789 1.00 90.06 100 GLN A CA 1
ATOM 817 C C . GLN A 1 100 ? 7.609 -6.414 -6.168 1.00 90.06 100 GLN A C 1
ATOM 819 O O . GLN A 1 100 ? 8.680 -6.978 -5.948 1.00 90.06 100 GLN A O 1
ATOM 824 N N . TYR A 1 101 ? 7.543 -5.183 -6.687 1.00 91.88 101 TYR A N 1
ATOM 825 C CA . TYR A 1 101 ? 8.701 -4.429 -7.190 1.00 91.88 101 TYR A CA 1
ATOM 826 C C . TYR A 1 101 ? 8.969 -3.137 -6.411 1.00 91.88 101 TYR A C 1
ATOM 828 O O . TYR A 1 101 ? 10.101 -2.648 -6.360 1.00 91.88 101 TYR A O 1
ATOM 836 N N . PHE A 1 102 ? 7.938 -2.592 -5.768 1.00 91.88 102 PHE A N 1
ATOM 837 C CA . PHE A 1 102 ? 7.987 -1.355 -5.005 1.00 91.88 102 PHE A CA 1
ATOM 838 C C . PHE A 1 102 ? 7.517 -1.579 -3.567 1.00 91.88 102 PHE A C 1
ATOM 840 O O . PHE A 1 102 ? 6.637 -2.389 -3.285 1.00 91.88 102 PHE A O 1
ATOM 847 N N . THR A 1 103 ? 8.094 -0.818 -2.645 1.00 91.25 103 THR A N 1
ATOM 848 C CA . THR A 1 103 ? 7.699 -0.771 -1.240 1.00 91.25 103 THR A CA 1
ATOM 849 C C . THR A 1 103 ? 7.027 0.564 -0.955 1.00 91.25 103 THR A C 1
ATOM 851 O O . THR A 1 103 ? 7.514 1.619 -1.367 1.00 91.25 103 THR A O 1
ATOM 854 N N . TRP A 1 104 ? 5.914 0.528 -0.227 1.00 91.44 104 TRP A N 1
ATOM 855 C CA . TRP A 1 104 ? 5.248 1.734 0.248 1.00 91.44 104 TRP A CA 1
ATOM 856 C C . TRP A 1 104 ? 6.035 2.379 1.395 1.00 91.44 104 TRP A C 1
ATOM 858 O O . TRP A 1 104 ? 6.276 1.739 2.419 1.00 91.44 104 TRP A O 1
ATOM 868 N N . ASN A 1 105 ? 6.411 3.651 1.246 1.00 91.38 105 ASN A N 1
ATOM 869 C CA . ASN A 1 105 ? 6.977 4.448 2.328 1.00 91.38 105 ASN A CA 1
ATOM 870 C C . ASN A 1 105 ? 5.864 5.291 2.983 1.00 91.38 105 ASN A C 1
ATOM 872 O O . ASN A 1 105 ? 5.402 6.258 2.372 1.00 91.38 105 ASN A O 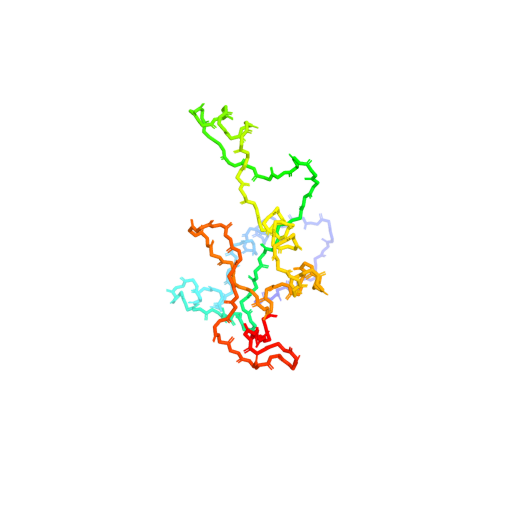1
ATOM 876 N N . PRO A 1 106 ? 5.439 4.975 4.221 1.00 88.00 106 PRO A N 1
ATOM 877 C CA . PRO A 1 106 ? 4.349 5.690 4.883 1.00 88.00 106 PRO A CA 1
ATOM 878 C C . PRO A 1 106 ? 4.714 7.128 5.281 1.00 88.00 106 PRO A C 1
ATOM 880 O O . PRO A 1 106 ? 3.820 7.969 5.365 1.00 88.00 106 PRO A O 1
ATOM 883 N N . SER A 1 107 ? 5.999 7.431 5.492 1.00 90.00 107 SER A N 1
ATOM 884 C CA . SER A 1 107 ? 6.467 8.769 5.874 1.00 90.00 107 SER A CA 1
ATOM 885 C C . SER A 1 107 ? 6.421 9.741 4.700 1.00 90.00 107 SER A C 1
ATOM 887 O O . SER A 1 107 ? 5.924 10.854 4.844 1.00 90.00 107 SER A O 1
ATOM 889 N N . SER A 1 108 ? 6.904 9.322 3.526 1.00 90.00 108 SER A N 1
ATOM 890 C CA . SER A 1 108 ? 6.844 10.142 2.308 1.00 90.00 108 SER A CA 1
ATOM 891 C C . SER A 1 108 ? 5.541 9.972 1.526 1.00 90.00 108 SER A C 1
ATOM 893 O O . SER A 1 108 ? 5.277 10.762 0.624 1.00 90.00 108 SER A O 1
ATOM 895 N N . LYS A 1 109 ? 4.727 8.961 1.861 1.00 90.44 109 LYS A N 1
ATOM 896 C CA . LYS A 1 109 ? 3.544 8.528 1.102 1.00 90.44 109 LYS A CA 1
ATOM 897 C C . LYS A 1 109 ? 3.864 8.327 -0.379 1.00 90.44 109 LYS A C 1
ATOM 899 O O . LYS A 1 109 ? 3.189 8.877 -1.247 1.00 90.44 109 LYS A O 1
ATOM 904 N N . THR A 1 110 ? 4.926 7.579 -0.661 1.00 92.62 110 THR A N 1
ATOM 905 C CA . THR A 1 110 ? 5.359 7.270 -2.028 1.00 92.62 110 THR A CA 1
ATOM 906 C C . THR A 1 110 ? 5.819 5.826 -2.148 1.00 92.62 110 THR A C 1
ATOM 908 O O . THR A 1 110 ? 6.275 5.216 -1.178 1.00 92.62 110 THR A O 1
ATOM 911 N N . PHE A 1 111 ? 5.724 5.285 -3.359 1.00 93.06 111 PHE A N 1
ATOM 912 C CA . PHE A 1 111 ? 6.359 4.022 -3.706 1.00 93.06 111 PHE A CA 1
ATOM 913 C C . PHE A 1 111 ? 7.852 4.227 -3.955 1.00 93.06 111 PHE A C 1
ATOM 915 O O . PHE A 1 111 ? 8.265 5.176 -4.618 1.00 93.06 111 PHE A O 1
ATOM 922 N N . GLN A 1 112 ? 8.665 3.320 -3.422 1.00 92.44 112 GLN A N 1
ATOM 923 C CA . GLN A 1 112 ? 10.106 3.278 -3.649 1.00 92.44 112 GLN A CA 1
ATOM 924 C C . GLN A 1 112 ? 10.483 1.921 -4.227 1.00 92.44 112 GLN A C 1
ATOM 926 O O . GLN A 1 112 ? 9.945 0.903 -3.800 1.00 92.44 112 GLN A O 1
ATOM 931 N N . ARG A 1 113 ? 11.422 1.884 -5.177 1.00 91.94 113 ARG A N 1
ATOM 932 C CA . ARG A 1 113 ? 11.908 0.613 -5.731 1.00 91.94 113 ARG A CA 1
ATOM 933 C C . ARG A 1 113 ? 12.493 -0.267 -4.630 1.00 91.94 113 ARG A C 1
ATOM 935 O O . ARG A 1 113 ? 13.211 0.212 -3.745 1.00 91.94 113 ARG A O 1
ATOM 942 N N . ARG A 1 114 ? 12.218 -1.567 -4.706 1.00 90.62 114 ARG A N 1
ATOM 943 C CA . ARG A 1 114 ? 12.792 -2.544 -3.785 1.00 90.62 114 ARG A CA 1
ATOM 944 C C . ARG A 1 114 ? 14.307 -2.600 -3.934 1.00 90.62 114 ARG A C 1
ATOM 946 O O . ARG A 1 114 ? 14.856 -2.602 -5.033 1.00 90.62 114 ARG A O 1
ATOM 953 N N . LYS A 1 115 ? 14.984 -2.666 -2.788 1.00 89.06 115 LYS A N 1
ATOM 954 C CA . LYS A 1 115 ? 16.445 -2.822 -2.703 1.00 89.06 115 LYS A CA 1
ATOM 955 C C . LYS A 1 115 ? 16.872 -4.287 -2.584 1.00 89.06 115 LYS A C 1
ATOM 957 O O . LYS A 1 115 ? 18.015 -4.612 -2.884 1.00 89.06 115 LYS A O 1
ATOM 962 N N . GLN A 1 116 ? 15.961 -5.149 -2.138 1.00 86.25 116 GLN A N 1
ATOM 963 C CA . GLN A 1 116 ? 16.178 -6.578 -1.915 1.00 86.25 116 GLN A CA 1
ATOM 964 C C . GLN A 1 116 ? 15.318 -7.401 -2.878 1.00 86.25 116 GLN A C 1
ATOM 966 O O . GLN A 1 116 ? 14.294 -6.911 -3.353 1.00 86.25 116 GLN A O 1
ATOM 971 N N . GLY A 1 117 ? 15.747 -8.633 -3.151 1.00 87.19 117 GLY A N 1
ATOM 972 C CA . GLY A 1 117 ? 15.076 -9.558 -4.062 1.00 87.19 117 GLY A CA 1
ATOM 973 C C . GLY A 1 117 ? 15.896 -9.910 -5.304 1.00 87.19 117 GLY A C 1
ATOM 974 O O . GLY A 1 117 ? 17.063 -9.517 -5.459 1.00 87.19 117 GLY A O 1
ATOM 975 N N . GLU A 1 118 ? 15.265 -10.656 -6.199 1.00 89.00 118 GLU A N 1
ATOM 976 C CA . GLU A 1 118 ? 15.857 -11.131 -7.446 1.00 89.00 118 GLU A CA 1
ATOM 977 C C . GLU A 1 118 ? 15.942 -10.004 -8.472 1.00 89.00 118 GLU A C 1
ATOM 979 O O . GLU A 1 118 ? 15.127 -9.080 -8.467 1.00 89.00 118 GLU A O 1
ATOM 984 N N . ARG A 1 119 ? 16.971 -10.028 -9.326 1.00 90.06 119 ARG A N 1
ATOM 985 C CA . ARG A 1 119 ? 17.081 -9.055 -10.421 1.00 90.06 119 ARG A CA 1
ATOM 986 C C . ARG A 1 119 ? 16.055 -9.402 -11.485 1.00 90.06 119 ARG A C 1
ATOM 988 O O . ARG A 1 119 ? 15.911 -10.567 -11.830 1.00 90.06 119 ARG A O 1
ATOM 995 N N . VAL A 1 120 ? 15.383 -8.384 -12.004 1.00 89.19 120 VAL A N 1
ATOM 996 C CA . VAL A 1 120 ? 14.460 -8.560 -13.123 1.00 89.19 120 VAL A CA 1
ATOM 997 C C . VAL A 1 120 ? 15.248 -8.502 -14.424 1.00 89.19 120 VAL A C 1
ATOM 999 O O . VAL A 1 120 ? 16.014 -7.559 -14.651 1.00 89.19 120 VAL A O 1
ATOM 1002 N N . ASP A 1 121 ? 15.060 -9.502 -15.278 1.00 84.75 121 ASP A N 1
ATOM 1003 C CA . ASP A 1 121 ? 15.710 -9.555 -16.583 1.00 84.75 121 ASP A CA 1
ATOM 1004 C C . ASP A 1 121 ? 15.328 -8.336 -17.434 1.00 84.75 121 ASP A C 1
ATOM 1006 O O . ASP A 1 121 ? 14.176 -7.906 -17.472 1.00 84.75 121 ASP A O 1
ATOM 1010 N N . GLY A 1 122 ? 16.323 -7.728 -18.081 1.00 84.00 122 GLY A N 1
ATOM 1011 C CA . GLY A 1 122 ? 16.148 -6.502 -18.867 1.00 84.00 122 GLY A CA 1
ATOM 1012 C C . GLY A 1 122 ? 16.118 -5.197 -18.057 1.00 84.00 122 GLY A C 1
ATOM 1013 O O . GLY A 1 122 ? 16.248 -4.129 -18.651 1.00 84.00 122 GLY A O 1
ATOM 1014 N N . TYR A 1 123 ? 16.048 -5.249 -16.719 1.00 85.12 123 TYR A N 1
ATOM 1015 C CA . TYR A 1 123 ? 15.994 -4.058 -15.863 1.00 85.12 123 TYR A CA 1
ATOM 1016 C C . TYR A 1 123 ? 17.037 -4.105 -14.727 1.00 85.12 123 TYR A C 1
ATOM 1018 O O . TYR A 1 123 ? 16.749 -4.570 -13.623 1.00 85.12 123 TYR A O 1
ATOM 1026 N N . PRO A 1 124 ? 18.251 -3.546 -14.925 1.00 80.62 124 PRO A N 1
ATOM 1027 C CA . PRO A 1 124 ? 19.375 -3.720 -13.993 1.00 80.62 124 PRO A CA 1
ATOM 1028 C C . PRO A 1 124 ? 19.135 -3.126 -12.594 1.00 80.62 124 PRO A C 1
ATOM 1030 O O . PRO A 1 124 ? 19.715 -3.591 -11.612 1.00 80.62 124 PRO A O 1
ATOM 1033 N N . ASN A 1 125 ? 18.257 -2.122 -12.499 1.00 85.62 125 ASN A N 1
ATOM 1034 C CA . ASN A 1 125 ? 17.925 -1.404 -11.264 1.00 85.62 125 ASN A CA 1
ATOM 1035 C C . ASN A 1 125 ? 16.559 -1.801 -10.680 1.00 85.62 125 ASN A C 1
ATOM 1037 O O . ASN A 1 125 ? 15.994 -1.048 -9.883 1.00 85.62 125 ASN A O 1
ATOM 1041 N N . VAL A 1 126 ? 15.986 -2.927 -11.109 1.00 89.31 126 VAL A N 1
ATOM 1042 C CA . VAL A 1 126 ? 14.700 -3.421 -10.608 1.00 89.31 126 VAL A CA 1
ATOM 1043 C C . VAL A 1 126 ? 14.917 -4.740 -9.882 1.00 89.31 126 VAL A C 1
ATOM 1045 O O . VAL A 1 126 ? 15.634 -5.627 -10.351 1.00 89.31 126 VAL A O 1
ATOM 1048 N N . ARG A 1 127 ? 14.297 -4.847 -8.708 1.00 90.12 127 ARG A N 1
ATOM 1049 C CA . ARG A 1 127 ? 14.272 -6.065 -7.906 1.00 90.12 127 ARG A CA 1
ATOM 1050 C C . ARG A 1 127 ? 12.838 -6.537 -7.724 1.00 90.12 127 ARG A C 1
ATOM 1052 O O . ARG A 1 127 ? 11.957 -5.705 -7.519 1.00 90.12 127 ARG A O 1
ATOM 1059 N N . LYS A 1 128 ? 12.635 -7.851 -7.770 1.00 89.44 128 LYS A N 1
ATOM 1060 C CA . LYS A 1 128 ? 11.357 -8.517 -7.509 1.00 89.44 128 LYS A CA 1
ATOM 1061 C C . LYS A 1 128 ? 11.448 -9.352 -6.237 1.00 89.44 128 LYS A C 1
ATOM 1063 O O . LYS A 1 128 ? 12.484 -9.944 -5.941 1.00 89.44 128 LYS A O 1
ATOM 1068 N N . THR A 1 129 ? 10.372 -9.390 -5.468 1.00 83.62 129 THR A N 1
ATOM 1069 C CA . THR A 1 129 ? 10.195 -10.317 -4.344 1.00 83.62 129 THR A CA 1
ATOM 1070 C C . THR A 1 129 ? 8.844 -11.008 -4.495 1.00 83.62 129 THR A C 1
ATOM 1072 O O . THR A 1 129 ? 7.927 -10.397 -5.047 1.00 83.62 129 THR A O 1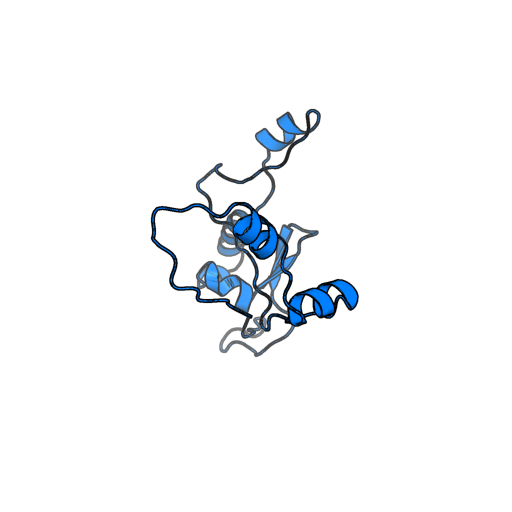
ATOM 1075 N N . ASP A 1 130 ? 8.712 -12.225 -3.965 1.00 69.81 130 ASP A N 1
ATOM 1076 C CA . ASP A 1 130 ? 7.453 -12.986 -3.876 1.00 69.81 130 ASP A CA 1
ATOM 1077 C C . ASP A 1 130 ? 6.499 -12.397 -2.822 1.00 69.81 130 ASP A C 1
ATOM 1079 O O . ASP A 1 130 ? 6.009 -13.094 -1.937 1.00 69.81 130 ASP A O 1
ATOM 1083 N N . ALA A 1 131 ? 6.324 -11.073 -2.868 1.00 57.28 131 ALA A N 1
ATOM 1084 C CA . ALA A 1 131 ? 5.428 -10.326 -2.000 1.00 57.28 131 ALA A CA 1
ATOM 1085 C C . ALA A 1 131 ? 3.954 -10.606 -2.314 1.00 57.28 131 ALA A C 1
ATOM 1087 O O . ALA A 1 131 ? 3.631 -10.849 -3.500 1.00 57.28 131 ALA A O 1
#

Radius of gyration: 24.1 Å; chains: 1; bounding box: 58×56×49 Å

Foldseek 3Di:
DDPPDPDDPPDDDPVVVVCVVPDDDPVRVCCVVVVDDPDDDVVDDDDADDADVVRDDADDDPVCPVVCSVPPDQGLVNQLVVCLVPDVVSVVDDSVQLVQQWDQDPVVRHTDGDPDADADPPHRRTHGDPD

Sequence (131 aa):
MAVFGVADYQTIDEIQQYQMGRYISSNEAVWRILSFPIHDWHPVVLHLAVHLENGQRVYFTADNIQQSAARPPRTTLTTFFELCETDEFARTLLYSEIPQYFTWNPSSKTFQRRKQGERVDGYPNVRKTDA

Organism: Bactrocera dorsalis (NCBI:txid27457)

pLDDT: mean 84.56, std 11.56, range [41.47, 95.19]

Secondary structure (DSSP, 8-state):
--------TT---HHHHHHHHH---HHHHHHHHH---S---SSPPP------TT-------TTTHHHHHHSPPPPHHHHHHHHHHH-TTGGGS-TTTHHHHEEEETTTTEEEE-SSSEEETTEEEEEE---